Protein AF-A0A944P4Q9-F1 (afdb_monomer_lite)

Foldseek 3Di:
DPPPVLVVVLVVLVVCVVVVLVVDVVDDDPVVVVVVVVVSVVVNVVSVVVVVVVVVVVPPPPPPPVPPPDD

Secondary structure (DSSP, 8-state):
--SHHHHHHHHHHHHHHHHHHHHHHTT--HHHHHHHHHHHHHHHHHHHHHHHHHHHHHSS-----------

Radius of gyration: 20.5 Å; chains: 1; bounding box: 58×28×50 Å

Structure (mmCIF, N/CA/C/O backbone):
data_AF-A0A944P4Q9-F1
#
_entry.id   AF-A0A944P4Q9-F1
#
loop_
_atom_site.group_PDB
_atom_site.id
_atom_site.type_symbol
_atom_site.label_atom_id
_atom_site.label_alt_id
_atom_site.label_comp_id
_atom_site.label_asym_id
_atom_site.label_entity_id
_atom_site.label_seq_id
_atom_site.pdbx_PDB_ins_code
_atom_site.Cartn_x
_atom_site.Cartn_y
_atom_site.Cartn_z
_atom_site.occupancy
_atom_site.B_iso_or_equiv
_atom_site.auth_seq_id
_atom_site.auth_comp_id
_atom_site.auth_asym_id
_atom_site.auth_atom_id
_atom_site.pdbx_PDB_model_num
ATOM 1 N N . MET A 1 1 ? 7.048 -1.203 -21.764 1.00 50.94 1 MET A N 1
ATOM 2 C CA . MET A 1 1 ? 5.772 -0.463 -21.936 1.00 50.94 1 MET A CA 1
ATOM 3 C C . MET A 1 1 ? 4.761 -0.610 -20.775 1.00 50.94 1 MET A C 1
ATOM 5 O O . MET A 1 1 ? 3.599 -0.293 -20.962 1.00 50.94 1 MET A O 1
ATOM 9 N N . GLY A 1 2 ? 5.148 -0.989 -19.544 1.00 56.56 2 GLY A N 1
ATOM 10 C CA . GLY A 1 2 ? 4.180 -1.276 -18.458 1.00 56.56 2 GLY A CA 1
ATOM 11 C C . GLY A 1 2 ? 3.991 -0.209 -17.362 1.00 56.56 2 GLY A C 1
ATOM 12 O O . GLY A 1 2 ? 3.488 -0.542 -16.296 1.00 56.56 2 GLY A O 1
ATOM 13 N N . GLY A 1 3 ? 4.443 1.036 -17.554 1.00 58.69 3 GLY A N 1
ATOM 14 C CA . GLY A 1 3 ? 4.555 2.017 -16.457 1.00 58.69 3 GLY A CA 1
ATOM 15 C C . GLY A 1 3 ? 3.257 2.720 -16.042 1.00 58.69 3 GLY A C 1
ATOM 16 O O . GLY A 1 3 ? 3.132 3.149 -14.899 1.00 58.69 3 GLY A O 1
ATOM 17 N N . ILE A 1 4 ? 2.279 2.830 -16.943 1.00 66.25 4 ILE A N 1
ATOM 18 C CA . ILE A 1 4 ? 1.156 3.763 -16.753 1.00 66.25 4 ILE A CA 1
ATOM 19 C C . ILE A 1 4 ? 0.060 3.156 -15.863 1.00 66.25 4 ILE A C 1
ATOM 21 O O . ILE A 1 4 ? -0.466 3.827 -14.977 1.00 66.25 4 ILE A O 1
ATOM 25 N N . GLY A 1 5 ? -0.212 1.854 -16.010 1.00 67.31 5 GLY A N 1
ATOM 26 C CA . GLY A 1 5 ? -1.232 1.163 -15.210 1.00 67.31 5 GLY A CA 1
ATOM 27 C C . GLY A 1 5 ? -0.919 1.124 -13.711 1.00 67.31 5 GLY A C 1
ATOM 28 O O . GLY A 1 5 ? -1.829 1.194 -12.893 1.00 67.31 5 GLY A O 1
ATOM 29 N N . GLY A 1 6 ? 0.366 1.082 -13.337 1.00 72.69 6 GLY A N 1
ATOM 30 C CA . GLY A 1 6 ? 0.776 1.078 -11.931 1.00 72.69 6 GLY A CA 1
ATOM 31 C C . GLY A 1 6 ? 0.531 2.414 -11.229 1.00 72.69 6 GLY A C 1
ATOM 32 O O . GLY A 1 6 ? 0.082 2.426 -10.089 1.00 72.69 6 GLY A O 1
ATOM 33 N N . CYS A 1 7 ? 0.780 3.536 -11.914 1.00 75.44 7 CYS A N 1
ATOM 34 C CA . CYS A 1 7 ? 0.611 4.868 -11.329 1.00 75.44 7 CYS A CA 1
ATOM 35 C C . CYS A 1 7 ? -0.873 5.184 -11.085 1.00 75.44 7 CYS A C 1
ATOM 37 O O . CYS A 1 7 ? -1.249 5.627 -10.004 1.00 75.44 7 CYS A O 1
ATOM 39 N N . ILE A 1 8 ? -1.729 4.866 -12.062 1.00 82.00 8 ILE A N 1
ATOM 40 C CA . ILE A 1 8 ? -3.181 5.073 -11.961 1.00 82.00 8 ILE A CA 1
ATOM 41 C C . ILE A 1 8 ? -3.778 4.167 -10.877 1.00 82.00 8 ILE A C 1
ATOM 43 O O . ILE A 1 8 ? -4.556 4.637 -10.051 1.00 82.00 8 ILE A O 1
ATOM 47 N N . ALA A 1 9 ? -3.367 2.894 -10.820 1.00 77.12 9 ALA A N 1
ATOM 48 C CA . ALA A 1 9 ? -3.817 1.975 -9.776 1.00 77.12 9 ALA A CA 1
ATOM 49 C C . ALA A 1 9 ? -3.424 2.460 -8.369 1.00 77.12 9 ALA A C 1
ATOM 51 O O . ALA A 1 9 ? -4.240 2.382 -7.455 1.00 77.12 9 ALA A O 1
ATOM 52 N N . LEU A 1 10 ? -2.215 3.009 -8.195 1.00 76.81 10 LEU A N 1
ATOM 53 C CA . LEU A 1 10 ? -1.770 3.569 -6.913 1.00 76.81 10 LEU A CA 1
ATOM 54 C C . LEU A 1 10 ? -2.613 4.774 -6.477 1.00 76.81 10 LEU A C 1
ATOM 56 O O . LEU A 1 10 ? -2.990 4.859 -5.309 1.00 76.81 10 LEU A O 1
ATOM 60 N N . ILE A 1 11 ? -2.944 5.673 -7.407 1.00 82.88 11 ILE A N 1
ATOM 61 C CA . ILE A 1 11 ? -3.773 6.849 -7.113 1.00 82.88 11 ILE A CA 1
ATOM 62 C C . ILE A 1 11 ? -5.201 6.434 -6.739 1.00 82.88 11 ILE A C 1
ATOM 64 O O . ILE A 1 11 ? -5.726 6.904 -5.731 1.00 82.88 11 ILE A O 1
ATOM 68 N N . VAL A 1 12 ? -5.813 5.521 -7.501 1.00 84.12 12 VAL A N 1
ATOM 69 C CA . VAL A 1 12 ? -7.184 5.048 -7.239 1.00 84.12 12 VAL A CA 1
ATOM 70 C C . VAL A 1 12 ? -7.272 4.323 -5.894 1.00 84.12 12 VAL A C 1
ATOM 72 O O . VAL A 1 12 ? -8.164 4.615 -5.100 1.00 84.12 12 VAL A O 1
ATOM 75 N N . VAL A 1 13 ? -6.328 3.424 -5.599 1.00 80.12 13 VAL A N 1
ATOM 76 C CA . VAL A 1 13 ? -6.304 2.686 -4.325 1.00 80.12 13 VAL A CA 1
ATOM 77 C C . VAL A 1 13 ? -6.122 3.637 -3.137 1.00 80.12 13 VAL A C 1
ATOM 79 O O . VAL A 1 13 ? -6.842 3.507 -2.149 1.00 80.12 13 VAL A O 1
ATOM 82 N N . GLY A 1 14 ? -5.216 4.617 -3.235 1.00 75.56 14 GLY A N 1
ATOM 83 C CA . GLY A 1 14 ? -4.986 5.599 -2.169 1.00 75.56 14 GLY A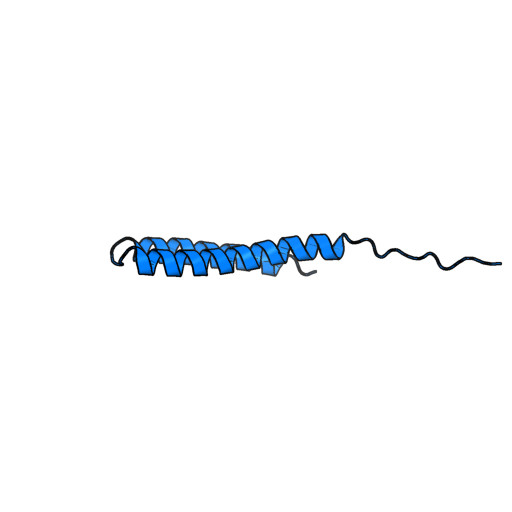 CA 1
ATOM 84 C C . GLY A 1 14 ? -6.193 6.506 -1.905 1.00 75.56 14 GLY A C 1
ATOM 85 O O . GLY A 1 14 ? -6.549 6.731 -0.748 1.00 75.56 14 GLY A O 1
ATOM 86 N N . ALA A 1 15 ? -6.864 6.971 -2.963 1.00 82.56 15 ALA A N 1
ATOM 87 C CA . ALA A 1 15 ? -8.057 7.810 -2.846 1.00 82.56 15 ALA A CA 1
ATOM 88 C C . ALA A 1 15 ? -9.214 7.069 -2.160 1.00 82.56 15 ALA A C 1
ATOM 90 O O . ALA A 1 15 ? -9.831 7.609 -1.242 1.00 82.56 15 ALA A O 1
ATOM 91 N N . ILE A 1 16 ? -9.461 5.811 -2.547 1.00 81.38 16 ILE A N 1
ATOM 92 C CA . ILE A 1 16 ? -10.483 4.970 -1.908 1.00 81.38 16 ILE A CA 1
ATOM 93 C C . ILE A 1 16 ? -10.148 4.757 -0.429 1.00 81.38 16 ILE A C 1
ATOM 95 O O . ILE A 1 16 ? -11.046 4.805 0.407 1.00 81.38 16 ILE A O 1
ATOM 99 N N . LEU A 1 17 ? -8.868 4.568 -0.090 1.00 76.94 17 LEU A N 1
ATOM 100 C CA . LEU A 1 17 ? -8.435 4.379 1.292 1.00 76.94 17 LEU A CA 1
ATOM 101 C C . LEU A 1 17 ? -8.741 5.589 2.176 1.00 76.94 17 LEU A C 1
ATOM 103 O O . LEU A 1 17 ? -9.296 5.427 3.262 1.00 76.94 17 LEU A O 1
ATOM 107 N N . THR A 1 18 ? -8.407 6.793 1.700 1.00 75.62 18 THR A N 1
ATOM 108 C CA . THR A 1 18 ? -8.640 8.036 2.446 1.00 75.62 18 THR A CA 1
ATOM 109 C C . THR A 1 18 ? -10.135 8.266 2.655 1.00 75.62 18 THR A C 1
ATOM 111 O O . THR A 1 18 ? -10.553 8.574 3.766 1.00 75.62 18 THR A O 1
ATOM 114 N N . PHE A 1 19 ? -10.946 8.021 1.621 1.00 75.81 19 PHE A N 1
ATOM 115 C CA . PHE A 1 19 ? -12.393 8.231 1.664 1.00 75.81 19 PHE A CA 1
ATOM 116 C C . PHE A 1 19 ? -13.109 7.184 2.530 1.00 75.81 19 PHE A C 1
ATOM 118 O O . PHE A 1 19 ? -14.036 7.499 3.272 1.00 75.81 19 PHE A O 1
ATOM 125 N N . ALA A 1 20 ? -12.663 5.925 2.472 1.00 71.19 20 ALA A N 1
ATOM 126 C CA . ALA A 1 20 ? -13.196 4.849 3.303 1.00 71.19 20 ALA A CA 1
ATOM 127 C C . ALA A 1 20 ? -12.817 5.016 4.781 1.00 71.19 20 ALA A C 1
ATOM 129 O O . ALA A 1 20 ? -13.596 4.624 5.652 1.00 71.19 20 ALA A O 1
ATOM 130 N N . SER A 1 21 ? -11.635 5.576 5.055 1.00 68.44 21 SER A N 1
ATOM 131 C CA . SER A 1 21 ? -11.183 5.884 6.408 1.00 68.44 21 SER A CA 1
ATOM 132 C C . SER A 1 21 ? -11.963 7.057 6.998 1.00 68.44 21 SER A C 1
ATOM 134 O O . SER A 1 21 ? -12.429 6.930 8.123 1.00 68.44 21 SER A O 1
ATOM 136 N N . ASP A 1 22 ? -12.170 8.139 6.241 1.00 64.81 22 ASP A N 1
ATOM 137 C CA . ASP A 1 22 ? -12.954 9.313 6.664 1.00 64.81 22 ASP A CA 1
ATOM 138 C C . ASP A 1 22 ? -14.360 8.895 7.152 1.00 64.81 22 ASP A C 1
ATOM 140 O O . ASP A 1 22 ? -14.742 9.145 8.293 1.00 64.81 22 ASP A O 1
ATOM 144 N N . TRP A 1 23 ? -15.055 8.052 6.375 1.00 58.34 23 TRP A N 1
ATOM 145 C CA . TRP A 1 23 ? -16.380 7.519 6.742 1.00 58.34 23 TRP A CA 1
ATOM 146 C C . TRP A 1 23 ? -16.356 6.515 7.918 1.00 58.34 23 TRP A C 1
ATOM 148 O O . TRP A 1 23 ? -17.350 6.321 8.620 1.00 58.34 23 TRP A O 1
ATOM 158 N N . LYS A 1 24 ? -15.235 5.823 8.150 1.00 59.59 24 LYS A N 1
ATOM 159 C CA . LYS A 1 24 ? -15.081 4.859 9.259 1.00 59.59 24 LYS A CA 1
ATOM 160 C C . LYS A 1 24 ? -14.829 5.546 10.601 1.00 59.59 24 LYS A C 1
ATOM 162 O O . LYS A 1 24 ? -15.239 4.992 11.619 1.00 59.59 24 LYS A O 1
ATOM 167 N N . MET A 1 25 ? -14.172 6.708 10.620 1.00 53.25 25 MET A N 1
ATOM 168 C CA . MET A 1 25 ? -13.766 7.354 11.876 1.00 53.25 25 MET A CA 1
ATOM 169 C C . MET A 1 25 ? -14.957 7.822 12.724 1.00 53.25 25 MET A C 1
ATOM 171 O O . MET A 1 25 ? -14.820 7.935 13.938 1.00 53.25 25 MET A O 1
ATOM 175 N N . GLU A 1 26 ? -16.136 8.006 12.122 1.00 61.53 26 GLU A N 1
ATOM 176 C CA . GLU A 1 26 ? -17.346 8.421 12.841 1.00 61.53 26 GLU A CA 1
ATOM 177 C C . GLU A 1 26 ? -18.203 7.247 13.376 1.00 61.53 26 GLU A C 1
ATOM 179 O O . GLU A 1 26 ? -19.091 7.483 14.190 1.00 61.53 26 GLU A O 1
ATOM 184 N N . SER A 1 27 ? -17.964 5.972 12.992 1.00 51.97 27 SER A N 1
ATOM 185 C CA . SER A 1 27 ? -18.894 4.874 13.369 1.00 51.97 27 SER A CA 1
ATOM 186 C C . SER A 1 27 ?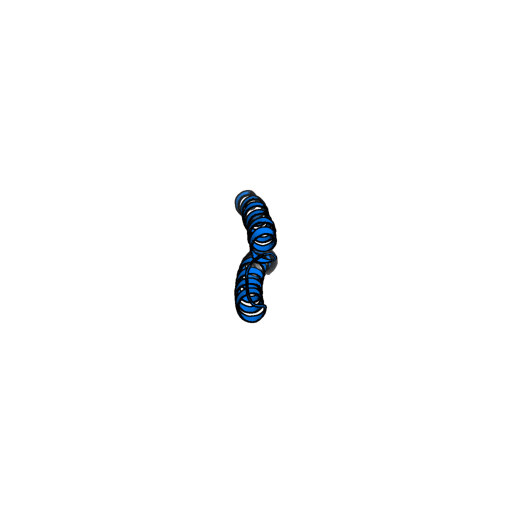 -18.340 3.489 13.757 1.00 51.97 27 SER A C 1
ATOM 188 O O . SER A 1 27 ? -19.155 2.599 14.012 1.00 51.97 27 SER A O 1
ATOM 190 N N . VAL A 1 28 ? -17.023 3.237 13.860 1.00 57.62 28 VAL A N 1
ATOM 191 C CA . VAL A 1 28 ? -16.528 1.869 14.174 1.00 57.62 28 VAL A CA 1
ATOM 192 C C . VAL A 1 28 ? -15.475 1.753 15.275 1.00 57.62 28 VAL A C 1
ATOM 194 O O . VAL A 1 28 ? -14.520 2.515 15.360 1.00 57.62 28 VAL A O 1
ATOM 197 N N . ASN A 1 29 ? -15.649 0.702 16.085 1.00 64.75 29 ASN A N 1
ATOM 198 C CA . ASN A 1 29 ? -14.729 0.246 17.123 1.00 64.75 29 ASN A CA 1
ATOM 199 C C . ASN A 1 29 ? -13.292 0.090 16.593 1.00 64.75 29 ASN A C 1
ATOM 201 O O . ASN A 1 29 ? -13.064 -0.493 15.528 1.00 64.75 29 ASN A O 1
ATOM 205 N N . LEU A 1 30 ? -12.334 0.565 17.390 1.00 73.94 30 LEU A N 1
ATOM 206 C CA . LEU A 1 30 ? -10.901 0.641 17.084 1.00 73.94 30 LEU A CA 1
ATOM 207 C C . LEU A 1 30 ? -10.280 -0.700 16.650 1.00 73.94 30 LEU A C 1
ATOM 209 O O . LEU A 1 30 ? -9.350 -0.693 15.852 1.00 73.94 30 LEU A O 1
ATOM 213 N N . ASP A 1 31 ? -10.817 -1.841 17.095 1.00 79.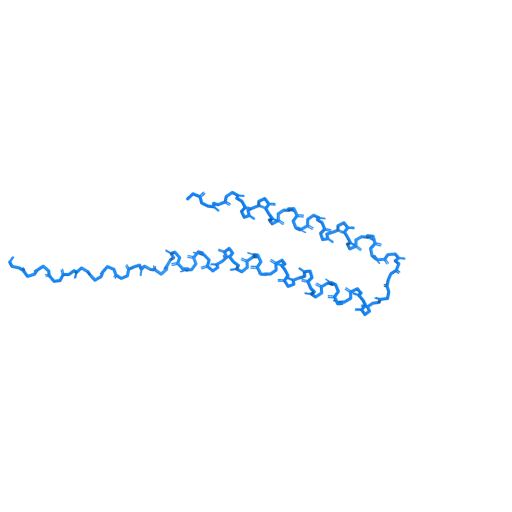31 31 ASP A N 1
ATOM 214 C CA . ASP A 1 31 ? -10.369 -3.174 16.658 1.00 79.31 31 ASP A CA 1
ATOM 215 C C . ASP A 1 31 ? -10.682 -3.456 15.185 1.00 79.31 31 ASP A C 1
ATOM 217 O O . ASP A 1 31 ? -9.821 -3.882 14.413 1.00 79.31 31 ASP A O 1
ATOM 221 N N . VAL A 1 32 ? -11.918 -3.181 14.760 1.00 80.56 32 VAL A N 1
ATOM 222 C CA . VAL A 1 32 ? -12.332 -3.377 13.365 1.00 80.56 32 VAL A CA 1
ATOM 223 C C . VAL A 1 32 ? -11.593 -2.383 12.478 1.00 80.56 32 VAL A C 1
ATOM 225 O O . VAL A 1 32 ? -11.092 -2.770 11.423 1.00 80.56 32 VAL A O 1
ATOM 228 N N . ALA A 1 33 ? -11.464 -1.132 12.935 1.00 78.62 33 ALA A N 1
ATOM 229 C CA . ALA A 1 33 ? -10.689 -0.095 12.262 1.00 78.62 33 ALA A CA 1
ATOM 230 C C . ALA A 1 33 ? -9.200 -0.467 12.142 1.00 78.62 33 ALA A C 1
ATOM 232 O O . ALA A 1 33 ? -8.611 -0.292 11.079 1.00 78.62 33 ALA A O 1
ATOM 233 N N . GLY A 1 34 ? -8.599 -1.046 13.180 1.00 78.75 34 GLY A N 1
ATOM 234 C CA . GLY A 1 34 ? -7.231 -1.559 13.136 1.00 78.75 34 GLY A CA 1
ATOM 235 C C . GLY A 1 34 ? -7.072 -2.685 12.114 1.00 78.75 34 GLY A C 1
ATOM 236 O O . GLY A 1 34 ? -6.149 -2.650 11.301 1.00 78.75 34 GLY A O 1
ATOM 237 N N . LEU A 1 35 ? -8.011 -3.637 12.081 1.00 83.12 35 LEU A N 1
ATOM 238 C CA . LEU A 1 35 ? -7.978 -4.770 11.151 1.00 83.12 35 LEU A CA 1
ATOM 239 C C . LEU A 1 35 ? -8.093 -4.327 9.684 1.00 83.12 35 LEU A C 1
ATOM 241 O O . LEU A 1 35 ? -7.294 -4.754 8.845 1.00 83.12 35 LEU A O 1
ATOM 245 N N . ILE A 1 36 ? -9.048 -3.446 9.359 1.00 81.88 36 ILE A N 1
ATOM 246 C CA . ILE A 1 36 ? -9.166 -2.904 7.996 1.00 81.88 36 ILE A CA 1
ATOM 247 C C . ILE A 1 36 ? -7.978 -2.014 7.627 1.00 81.88 36 ILE A C 1
ATOM 249 O O . ILE A 1 36 ? -7.552 -2.077 6.478 1.00 81.88 36 ILE A O 1
ATOM 253 N N . MET A 1 37 ? -7.394 -1.248 8.557 1.00 78.81 37 MET A N 1
ATOM 254 C CA . MET A 1 37 ? -6.203 -0.424 8.291 1.00 78.81 37 MET A CA 1
ATOM 255 C C . MET A 1 37 ? -4.961 -1.295 8.044 1.00 78.81 37 MET A C 1
ATOM 257 O O . MET A 1 37 ? -4.180 -1.018 7.134 1.00 78.81 37 MET A O 1
ATOM 261 N N . MET A 1 38 ? -4.836 -2.418 8.758 1.00 86.50 38 MET A N 1
ATOM 262 C CA . MET A 1 38 ? -3.785 -3.413 8.532 1.00 86.50 38 MET A CA 1
ATOM 263 C C . MET A 1 38 ? -3.939 -4.105 7.167 1.00 86.50 38 MET A C 1
ATOM 265 O O . MET A 1 38 ? -2.961 -4.232 6.426 1.00 86.50 38 MET A O 1
ATOM 269 N N . ALA A 1 39 ? -5.163 -4.488 6.786 1.00 83.62 39 ALA A N 1
ATOM 270 C CA . ALA A 1 39 ? -5.450 -5.081 5.476 1.00 83.62 39 ALA A CA 1
ATOM 271 C C . ALA A 1 39 ? -5.222 -4.083 4.325 1.00 83.62 39 ALA A C 1
ATOM 273 O O . ALA A 1 39 ? -4.549 -4.393 3.341 1.00 83.62 39 ALA A O 1
ATOM 274 N N . ALA A 1 40 ? -5.730 -2.862 4.476 1.00 80.44 40 ALA A N 1
ATOM 275 C CA . ALA A 1 40 ? -5.549 -1.745 3.559 1.00 80.44 40 ALA A CA 1
ATOM 276 C C . ALA A 1 40 ? -4.072 -1.399 3.332 1.00 80.44 40 ALA A C 1
ATOM 278 O O . ALA A 1 40 ? -3.608 -1.343 2.189 1.00 80.44 40 ALA A O 1
ATOM 279 N N . GLY A 1 41 ? -3.328 -1.211 4.425 1.00 80.00 41 GLY A N 1
ATOM 280 C CA . GLY A 1 41 ? -1.890 -0.972 4.399 1.00 80.00 41 GLY A CA 1
ATOM 281 C C . GLY A 1 41 ? -1.140 -2.123 3.732 1.00 80.00 41 GLY A C 1
ATOM 282 O O . GLY A 1 41 ? -0.250 -1.878 2.920 1.00 80.00 41 GLY A O 1
ATOM 283 N N . GLY A 1 42 ? -1.555 -3.370 3.981 1.00 86.44 42 GLY A N 1
ATOM 284 C CA . GLY A 1 42 ? -1.020 -4.559 3.317 1.00 86.44 42 GLY A CA 1
ATOM 285 C C . GLY A 1 42 ? -1.204 -4.541 1.796 1.00 86.44 42 GLY A C 1
ATOM 286 O O . GLY A 1 42 ? -0.251 -4.809 1.065 1.00 86.44 42 GLY A O 1
ATOM 287 N N . ILE A 1 43 ? -2.388 -4.166 1.301 1.00 83.62 43 ILE A N 1
ATOM 288 C CA . ILE A 1 43 ? -2.660 -4.052 -0.143 1.00 83.62 43 ILE A CA 1
ATOM 289 C C . ILE A 1 43 ? -1.829 -2.922 -0.760 1.00 83.62 43 ILE A C 1
ATOM 291 O O . ILE A 1 43 ? -1.158 -3.135 -1.773 1.00 83.62 43 ILE A O 1
ATOM 295 N N . GLY A 1 44 ? -1.819 -1.739 -0.140 1.00 79.56 44 GLY A N 1
ATOM 296 C CA . GLY A 1 44 ? -1.021 -0.604 -0.613 1.00 79.56 44 GLY A CA 1
ATOM 297 C C . GLY A 1 44 ? 0.473 -0.933 -0.670 1.00 79.56 44 GLY A C 1
ATOM 298 O O . GLY A 1 44 ? 1.130 -0.700 -1.690 1.00 79.56 44 GLY A O 1
ATOM 299 N N . LEU A 1 45 ? 0.997 -1.565 0.385 1.00 83.50 45 LEU A N 1
ATOM 300 C CA . LEU A 1 45 ? 2.384 -2.011 0.457 1.00 83.50 45 LEU A CA 1
ATOM 301 C C . LEU A 1 45 ? 2.686 -3.094 -0.582 1.00 83.50 45 LEU A C 1
ATOM 303 O O . LEU A 1 45 ? 3.751 -3.053 -1.191 1.00 83.50 45 LEU A O 1
ATOM 307 N N . ALA A 1 46 ? 1.765 -4.023 -0.840 1.00 83.12 46 ALA A N 1
ATOM 308 C CA . ALA A 1 46 ? 1.937 -5.043 -1.871 1.00 83.12 46 ALA A CA 1
ATOM 309 C C . ALA A 1 46 ? 2.041 -4.428 -3.276 1.00 83.12 46 ALA A C 1
ATOM 311 O O . ALA A 1 46 ? 2.908 -4.826 -4.060 1.00 83.12 46 ALA A O 1
ATOM 312 N N . VAL A 1 47 ? 1.215 -3.424 -3.592 1.00 80.94 47 VAL A N 1
ATOM 313 C CA . VAL A 1 47 ? 1.297 -2.704 -4.873 1.00 80.94 47 VAL A CA 1
ATOM 314 C C . VAL A 1 47 ? 2.612 -1.925 -4.964 1.00 80.94 47 VAL A C 1
ATOM 316 O O . VAL A 1 47 ? 3.336 -2.061 -5.954 1.00 80.94 47 VAL A O 1
ATOM 319 N N . TYR A 1 48 ? 2.972 -1.174 -3.921 1.00 78.00 48 TYR A N 1
ATOM 320 C CA . TYR A 1 48 ? 4.232 -0.428 -3.865 1.00 78.00 48 TYR A CA 1
ATOM 321 C C . TYR A 1 48 ? 5.458 -1.347 -4.005 1.00 78.00 48 TYR A C 1
ATOM 323 O O . TYR A 1 48 ? 6.343 -1.115 -4.834 1.00 78.00 48 TYR A O 1
ATOM 331 N N . ALA A 1 49 ? 5.478 -2.452 -3.260 1.00 82.44 49 ALA A N 1
ATOM 332 C CA . ALA A 1 49 ? 6.524 -3.462 -3.324 1.00 82.44 49 ALA A CA 1
ATOM 333 C C . ALA A 1 49 ? 6.579 -4.144 -4.699 1.00 82.44 49 ALA A C 1
ATOM 335 O O . ALA A 1 49 ? 7.672 -4.406 -5.196 1.00 82.44 49 ALA A O 1
ATOM 336 N N . SER A 1 50 ? 5.439 -4.387 -5.356 1.00 74.94 50 SER A N 1
ATOM 337 C CA . SER A 1 50 ? 5.391 -4.916 -6.728 1.00 74.94 50 SER A CA 1
ATOM 338 C C . SER A 1 50 ? 6.087 -3.979 -7.720 1.00 74.94 50 SER A C 1
ATOM 340 O O . SER A 1 50 ? 6.834 -4.436 -8.591 1.00 74.94 50 SER A O 1
ATOM 342 N N . VAL A 1 51 ? 5.914 -2.662 -7.563 1.00 76.00 51 VAL A N 1
ATOM 343 C CA . VAL A 1 51 ? 6.605 -1.656 -8.385 1.00 76.00 51 VAL A CA 1
ATOM 344 C C . VAL A 1 51 ? 8.115 -1.664 -8.115 1.00 76.00 51 VAL A C 1
ATOM 346 O O . VAL A 1 51 ? 8.903 -1.704 -9.066 1.00 76.00 51 VAL A O 1
ATOM 349 N N . LEU A 1 52 ? 8.540 -1.693 -6.847 1.00 72.44 52 LEU A N 1
ATOM 350 C CA . LEU A 1 52 ? 9.964 -1.760 -6.480 1.00 72.44 52 LEU A CA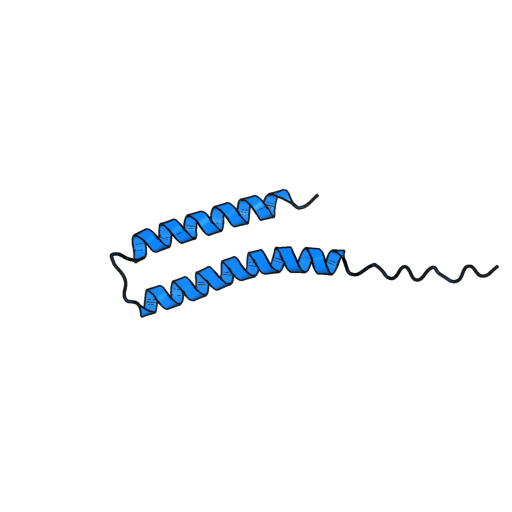 1
ATOM 351 C C . LEU A 1 52 ? 10.635 -3.059 -6.952 1.00 72.44 52 LEU A C 1
ATOM 353 O O . LEU A 1 52 ? 11.744 -3.033 -7.494 1.00 72.44 52 LEU A O 1
ATOM 357 N N . LYS A 1 53 ? 9.964 -4.201 -6.776 1.00 68.75 53 LYS A N 1
ATOM 358 C CA . LYS A 1 53 ? 10.480 -5.522 -7.151 1.00 68.75 53 LYS A CA 1
ATOM 359 C C . LYS A 1 53 ? 10.666 -5.644 -8.659 1.00 68.75 53 LYS A C 1
ATOM 361 O O . LYS A 1 53 ? 11.667 -6.211 -9.086 1.00 68.75 53 LYS A O 1
ATOM 366 N N . ARG A 1 54 ? 9.776 -5.055 -9.469 1.00 63.25 54 ARG A N 1
ATOM 367 C CA . ARG A 1 54 ? 9.964 -4.990 -10.929 1.00 63.25 54 ARG A CA 1
ATOM 368 C C . ARG A 1 54 ? 11.216 -4.215 -11.319 1.00 63.25 54 ARG A C 1
ATOM 370 O O . ARG A 1 54 ? 11.931 -4.665 -12.206 1.00 63.25 54 ARG A O 1
ATOM 377 N N . ARG A 1 55 ? 11.520 -3.098 -10.647 1.00 62.00 55 ARG A N 1
ATOM 378 C CA . ARG A 1 55 ? 12.763 -2.354 -10.909 1.00 62.00 55 ARG A CA 1
ATOM 379 C C . ARG A 1 55 ? 14.000 -3.171 -10.550 1.00 62.00 55 ARG A C 1
ATOM 381 O O . ARG A 1 55 ? 14.933 -3.194 -11.336 1.00 62.00 55 ARG A O 1
ATOM 388 N N . ARG A 1 56 ? 13.995 -3.882 -9.415 1.00 59.38 56 ARG A N 1
ATOM 389 C CA . ARG A 1 56 ? 15.112 -4.767 -9.033 1.00 59.38 56 ARG A CA 1
ATOM 390 C C . ARG A 1 56 ? 15.274 -5.964 -9.968 1.00 59.38 56 ARG A C 1
ATOM 392 O O . ARG A 1 56 ? 16.398 -6.268 -10.323 1.00 59.38 56 ARG A O 1
ATOM 399 N N . ALA A 1 57 ? 14.188 -6.610 -10.390 1.00 60.31 57 ALA A N 1
ATOM 400 C CA . ALA A 1 57 ? 14.252 -7.733 -11.327 1.00 60.3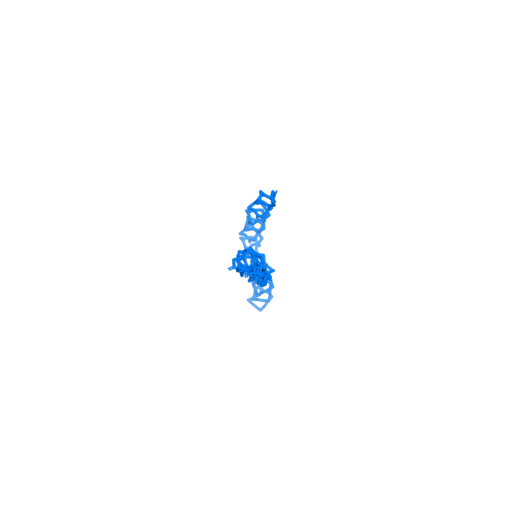1 57 ALA A CA 1
ATOM 401 C C . ALA A 1 57 ? 14.723 -7.304 -12.727 1.00 60.31 57 ALA A C 1
ATOM 403 O O . ALA A 1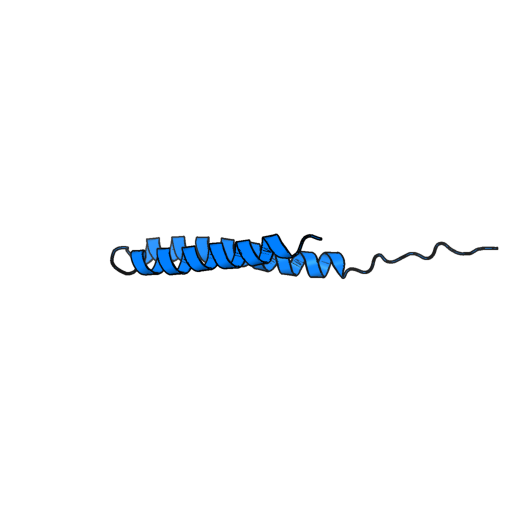 57 ? 15.449 -8.046 -13.371 1.00 60.31 57 ALA A O 1
ATOM 404 N N . ALA A 1 58 ? 14.356 -6.099 -13.174 1.00 60.19 58 ALA A N 1
ATOM 405 C CA . ALA A 1 58 ? 14.862 -5.521 -14.420 1.00 60.19 58 ALA A CA 1
ATOM 406 C C . ALA A 1 58 ? 16.304 -4.989 -14.306 1.00 60.19 58 ALA A C 1
ATOM 408 O O . ALA A 1 58 ? 16.971 -4.816 -15.318 1.00 60.19 58 ALA A O 1
ATOM 409 N N . ALA A 1 59 ? 16.767 -4.705 -13.085 1.00 61.22 59 ALA A N 1
ATOM 410 C CA . ALA A 1 59 ? 18.114 -4.226 -12.793 1.00 61.22 59 ALA A CA 1
ATOM 411 C C . ALA A 1 59 ? 19.066 -5.334 -12.328 1.00 61.22 59 ALA A C 1
ATOM 413 O O . ALA A 1 59 ? 20.213 -5.027 -12.023 1.00 61.22 59 ALA A O 1
ATOM 414 N N . LEU A 1 60 ? 18.625 -6.597 -12.258 1.00 58.91 60 LEU A N 1
ATOM 415 C CA . LEU A 1 60 ? 19.566 -7.705 -12.323 1.00 58.91 60 LEU A CA 1
ATOM 416 C C . LEU A 1 60 ? 20.084 -7.665 -13.759 1.00 58.91 60 LEU A C 1
ATOM 418 O O . LEU A 1 60 ? 19.303 -7.983 -14.661 1.00 58.91 60 LEU A O 1
ATOM 422 N N . PRO A 1 61 ? 21.325 -7.198 -14.001 1.00 57.84 61 PRO A N 1
ATOM 423 C CA . PRO A 1 61 ? 21.886 -7.319 -15.327 1.00 57.84 61 PRO A CA 1
ATOM 424 C C . PRO A 1 61 ? 21.774 -8.802 -15.653 1.00 57.84 61 PRO A C 1
ATOM 426 O O . PRO A 1 61 ? 22.212 -9.647 -14.866 1.00 57.84 61 PRO A O 1
ATOM 429 N N . VAL A 1 62 ? 21.122 -9.124 -16.771 1.00 61.22 62 VAL A N 1
ATOM 430 C CA . VAL A 1 62 ? 21.452 -10.353 -17.479 1.00 61.22 62 VAL A CA 1
ATOM 431 C C . VAL A 1 62 ? 22.971 -10.341 -17.494 1.00 61.22 62 VAL A C 1
ATOM 433 O O . VAL A 1 62 ? 23.577 -9.441 -18.074 1.00 61.22 62 VAL A O 1
ATOM 436 N N . VAL A 1 63 ? 23.581 -11.232 -16.712 1.00 62.56 63 VAL A N 1
ATOM 437 C CA . VAL A 1 63 ? 24.967 -11.595 -16.930 1.00 62.56 63 VAL A CA 1
ATOM 438 C C . VAL A 1 63 ? 24.906 -12.188 -18.320 1.00 62.56 63 VAL A C 1
ATOM 440 O O . VAL A 1 63 ? 24.567 -13.358 -18.488 1.00 62.56 63 VAL A O 1
ATOM 443 N N . ASP A 1 64 ? 25.108 -11.325 -19.312 1.00 58.69 64 ASP A N 1
ATOM 444 C CA . ASP A 1 64 ? 25.575 -11.719 -20.616 1.00 58.69 64 ASP A CA 1
ATOM 445 C C . ASP A 1 64 ? 26.899 -12.392 -20.287 1.00 58.69 64 ASP A C 1
ATOM 447 O O . ASP A 1 64 ? 27.937 -11.764 -20.073 1.00 58.69 64 ASP A O 1
ATOM 451 N N . GLN A 1 65 ? 26.823 -13.705 -20.088 1.00 59.06 65 GLN A N 1
ATOM 452 C CA . GLN A 1 65 ? 27.947 -14.557 -20.360 1.00 59.06 65 GLN A CA 1
ATOM 453 C C . GLN A 1 65 ? 28.194 -14.308 -21.836 1.00 59.06 65 GLN A C 1
ATOM 455 O O . GLN A 1 65 ? 27.567 -14.971 -22.652 1.00 59.06 65 GLN A O 1
ATOM 460 N N . THR A 1 66 ? 29.028 -13.315 -22.166 1.00 63.81 66 THR A N 1
ATOM 461 C CA . THR A 1 66 ? 29.705 -13.251 -23.453 1.00 63.81 66 THR A CA 1
ATOM 462 C C . THR A 1 66 ? 30.230 -14.665 -23.655 1.00 63.81 66 THR A C 1
ATOM 464 O O . THR A 1 66 ? 31.108 -15.096 -22.891 1.00 63.81 66 THR A O 1
ATOM 467 N N . PRO A 1 67 ? 29.601 -15.462 -24.541 1.00 67.44 67 PRO A N 1
ATOM 468 C CA . PRO A 1 67 ? 30.091 -16.786 -24.836 1.00 67.44 67 PRO A CA 1
ATOM 469 C C . PRO A 1 67 ? 31.525 -16.574 -25.268 1.00 67.44 67 PRO A C 1
ATOM 471 O O . PRO A 1 67 ? 31.827 -15.605 -25.953 1.00 67.44 67 PRO A O 1
ATOM 474 N N . ARG A 1 68 ? 32.418 -17.424 -24.772 1.00 67.94 68 ARG A N 1
ATOM 475 C CA . ARG A 1 68 ? 33.804 -17.446 -25.209 1.00 67.94 68 ARG A CA 1
ATOM 476 C C . ARG A 1 68 ? 33.841 -17.312 -26.727 1.00 67.94 68 ARG A C 1
ATOM 478 O O . ARG A 1 68 ? 33.558 -18.282 -27.428 1.00 67.94 68 ARG A O 1
ATOM 485 N N . ASP A 1 69 ? 34.254 -16.137 -27.179 1.00 55.94 69 ASP A N 1
ATOM 486 C CA . ASP A 1 69 ? 34.736 -15.888 -28.525 1.00 55.94 69 ASP A CA 1
ATOM 487 C C . ASP A 1 69 ? 36.100 -16.579 -28.618 1.00 55.94 69 ASP A C 1
ATOM 489 O O . ASP A 1 69 ? 37.170 -15.978 -28.547 1.00 55.94 69 ASP A O 1
ATOM 493 N N . GLY A 1 70 ? 36.051 -17.909 -28.626 1.00 70.06 70 GLY A N 1
ATOM 494 C CA . GLY A 1 70 ? 37.107 -18.715 -29.187 1.00 70.06 70 GLY A CA 1
ATOM 495 C C . GLY A 1 70 ? 36.976 -18.618 -30.694 1.00 70.06 70 GLY A C 1
ATOM 496 O O . GLY A 1 70 ? 35.970 -19.083 -31.224 1.00 70.06 70 GLY A O 1
ATOM 497 N N . LEU A 1 71 ? 37.964 -17.999 -31.336 1.00 60.47 71 LEU A N 1
ATOM 498 C CA . LEU A 1 71 ? 38.691 -18.475 -32.520 1.00 60.47 71 LEU A CA 1
ATOM 499 C C . LEU A 1 71 ? 39.509 -17.328 -33.123 1.00 60.47 71 LEU A C 1
ATOM 501 O O . LEU A 1 71 ? 38.937 -16.237 -33.331 1.00 60.47 71 LEU A O 1
#

pLDDT: mean 70.93, std 10.04, range [50.94, 86.5]

Sequence (71 aa):
MGGIGGCIALIVVGAILTFASDWKMESVNLDVAGLIMMAAGGIGLAVYASVLKRRRAAALPVVDQTPRDGL